Protein AF-A0A2D0HDS9-F1 (afdb_monomer)

Nearest PDB structures (foldseek):
  6xhg-assembly2_B  TM=7.412E-01  e=1.576E-04  [Leptolyngbya] sp. JSC-1
  8f5z-assembly1_A  TM=6.983E-01  e=1.750E-02  Arabidopsis thaliana
  2xss-assembly1_A-2  TM=7.427E-01  e=1.291E+00  Homo sapiens
  6oei-assembly1_A-2  TM=4.488E-01  e=1.584E+00  Saccharomyces cerevisiae S288C

Secondary structure (DSSP, 8-state):
----HHHHHHHHHHHHHHHHHHHHHHHHHHHHHHHHHH---HHHHHHHHHHHHHHHHT-SEEEEEEEETTTTTEEEEEEEEE-TTS--GGGTT---GGGHHHH-

Solvent-accessible surface area (backbone atoms only — not comparable to full-atom values): 6176 Å² total; per-residue (Å²): 133,83,77,63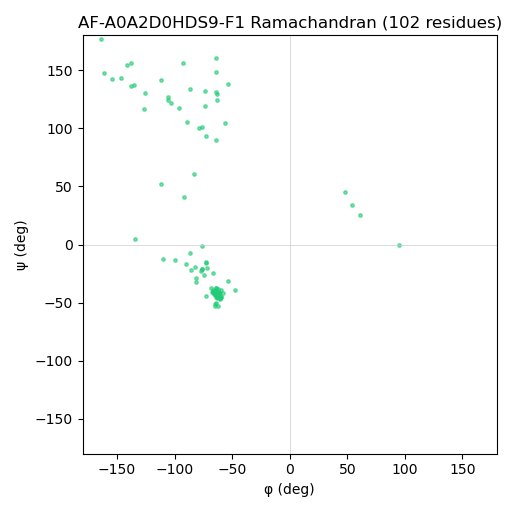,64,72,58,57,53,52,53,51,52,52,52,52,52,52,52,49,52,50,50,52,52,50,51,51,50,49,50,51,53,48,49,60,64,70,60,65,49,60,61,60,53,43,44,53,48,22,46,53,50,21,62,75,68,71,48,64,60,28,68,45,73,48,71,36,79,90,58,70,51,31,40,43,63,77,31,68,31,69,44,91,96,60,84,64,71,69,82,46,90,60,73,56,71,81,61,43,81,81,75,110

Foldseek 3Di:
DDDDPVVVVVVVVVVVVVVVVVVVVVVVVVVVVVVVVVPPPVLVVQQVVFVVVCVVVVHQKDWDWDFDPVPLRWTFTSYMDGHPPDDDRNVDGDRDPPVRPPPD

Sequence (104 aa):
MEPNSNFTENQLLLSSAQLQEQLEQQKALASVIVRIRESLDLETIFQTTVTQVRQLLNADRVAVFQFDREQNWEGEFVSEDVAPGWDSAMAVKVYDHCFGEQFA

Radius of gyration: 27.23 Å; Cα contacts (8 Å, |Δi|>4): 83; chains: 1; bounding box: 31×42×88 Å

Mean predicted aligned error: 15.39 Å

Structure (mmCIF, N/CA/C/O backbone):
data_AF-A0A2D0HDS9-F1
#
_entry.id   AF-A0A2D0HDS9-F1
#
loop_
_atom_site.group_PDB
_atom_site.id
_atom_site.type_symbol
_atom_site.label_atom_id
_atom_site.label_alt_id
_atom_site.label_comp_id
_atom_site.label_asym_id
_atom_site.label_entity_id
_atom_site.label_seq_id
_atom_site.pdbx_PDB_ins_code
_atom_site.Cartn_x
_atom_site.Cartn_y
_atom_site.Cartn_z
_atom_site.occupancy
_atom_site.B_iso_or_equiv
_atom_site.auth_seq_id
_atom_site.auth_comp_id
_atom_site.auth_asym_id
_atom_site.auth_atom_id
_atom_site.pdbx_PDB_model_num
ATOM 1 N N . MET A 1 1 ? 6.296 27.571 61.550 1.00 46.34 1 MET A N 1
ATOM 2 C CA . MET A 1 1 ? 5.317 26.524 61.197 1.00 46.34 1 MET A CA 1
ATOM 3 C C . MET A 1 1 ? 5.997 25.705 60.114 1.00 46.34 1 MET A C 1
ATOM 5 O O . MET A 1 1 ? 6.042 26.149 58.977 1.00 46.34 1 MET A O 1
ATOM 9 N N . GLU A 1 2 ? 6.701 24.644 60.513 1.00 51.12 2 GLU A N 1
ATOM 10 C CA . GLU A 1 2 ? 7.474 23.779 59.605 1.00 51.12 2 GLU A CA 1
ATOM 11 C C . GLU A 1 2 ? 6.500 23.095 58.628 1.00 51.12 2 GLU A C 1
ATOM 13 O O . GLU A 1 2 ?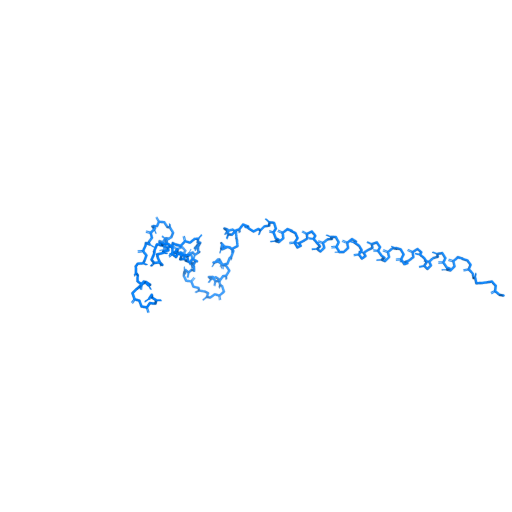 5.538 22.473 59.094 1.00 51.12 2 GLU A O 1
ATOM 18 N N . PRO A 1 3 ? 6.671 23.218 57.300 1.00 56.59 3 PRO A N 1
ATOM 19 C CA . PRO A 1 3 ? 5.853 22.476 56.354 1.00 56.59 3 PRO A CA 1
ATOM 20 C C . PRO A 1 3 ? 6.130 20.979 56.527 1.00 56.59 3 PRO A C 1
ATOM 22 O O . PRO A 1 3 ? 7.275 20.544 56.595 1.00 56.59 3 PRO A O 1
ATOM 25 N N . ASN A 1 4 ? 5.063 20.196 56.630 1.00 58.59 4 ASN A N 1
ATOM 26 C CA . ASN A 1 4 ? 5.073 18.767 56.919 1.00 58.59 4 ASN A CA 1
ATOM 27 C C . ASN A 1 4 ? 5.944 17.982 55.902 1.00 58.59 4 ASN A C 1
ATOM 29 O O . ASN A 1 4 ? 5.509 17.771 54.774 1.00 58.59 4 ASN A O 1
ATOM 33 N N . SER A 1 5 ? 7.156 17.549 56.288 1.00 67.69 5 SER A N 1
ATOM 34 C CA . SER A 1 5 ? 8.167 16.868 55.438 1.00 67.69 5 SER A CA 1
ATOM 35 C C . SER A 1 5 ? 7.601 15.725 54.583 1.00 67.69 5 SER A C 1
ATOM 37 O O . SER A 1 5 ? 7.913 15.597 53.400 1.00 67.69 5 SER A O 1
ATOM 39 N N . ASN A 1 6 ? 6.680 14.950 55.158 1.00 70.19 6 ASN A N 1
ATOM 40 C CA . ASN A 1 6 ? 6.038 13.812 54.498 1.00 70.19 6 ASN A CA 1
ATOM 41 C C . ASN A 1 6 ? 5.140 14.229 53.320 1.00 70.19 6 ASN A C 1
ATOM 43 O O . ASN A 1 6 ? 4.869 13.430 52.426 1.00 70.19 6 ASN A O 1
ATOM 47 N N . PHE A 1 7 ? 4.638 15.466 53.316 1.00 73.62 7 PHE A N 1
ATOM 48 C CA . PHE A 1 7 ? 3.838 15.995 52.213 1.00 73.62 7 PHE A CA 1
ATOM 49 C C . PHE A 1 7 ? 4.721 16.290 50.997 1.00 73.62 7 PHE A C 1
ATOM 51 O O . PHE A 1 7 ? 4.389 15.891 49.883 1.00 73.62 7 PHE A O 1
ATOM 58 N N . THR A 1 8 ? 5.880 16.913 51.219 1.00 82.06 8 THR A N 1
ATOM 59 C CA . THR A 1 8 ? 6.835 17.261 50.161 1.00 82.06 8 THR A CA 1
ATOM 60 C C . THR A 1 8 ? 7.458 16.016 49.529 1.00 82.06 8 THR A C 1
ATOM 62 O O . THR A 1 8 ? 7.571 15.946 48.307 1.00 82.06 8 THR A O 1
ATOM 65 N N . GLU A 1 9 ? 7.804 15.004 50.333 1.00 83.31 9 GLU A N 1
ATOM 66 C CA . GLU A 1 9 ? 8.316 13.716 49.840 1.00 83.31 9 GLU A CA 1
ATOM 67 C C . GLU A 1 9 ? 7.282 12.970 48.993 1.00 83.31 9 GLU A C 1
ATOM 69 O O . GLU A 1 9 ? 7.600 12.527 47.890 1.00 83.31 9 GLU A O 1
ATOM 74 N N . ASN A 1 10 ? 6.025 12.897 49.445 1.00 82.69 10 ASN A N 1
ATOM 75 C CA . ASN A 1 10 ? 4.953 12.299 48.646 1.00 82.69 10 ASN A CA 1
ATOM 76 C C . ASN A 1 10 ? 4.727 13.065 47.335 1.00 82.69 10 ASN A C 1
ATOM 78 O O . ASN A 1 10 ? 4.521 12.453 46.291 1.00 82.69 10 ASN A O 1
ATOM 82 N N . GLN A 1 11 ? 4.813 14.396 47.359 1.00 84.81 11 GLN A N 1
ATOM 83 C CA . GLN A 1 11 ? 4.647 15.220 46.163 1.00 84.81 11 GLN A CA 1
ATOM 84 C C . GLN A 1 11 ? 5.798 15.035 45.157 1.00 84.81 11 GLN A C 1
ATOM 86 O O . GLN A 1 11 ? 5.558 14.980 43.950 1.00 84.81 11 GLN A O 1
ATOM 91 N N . LEU A 1 12 ? 7.033 14.869 45.642 1.00 89.44 12 LEU A N 1
ATOM 92 C CA . LEU A 1 12 ? 8.206 14.529 44.828 1.00 89.44 12 LEU A CA 1
ATOM 93 C C . LEU A 1 12 ? 8.099 13.128 44.208 1.00 89.44 12 LEU A C 1
ATOM 95 O O . LEU A 1 12 ? 8.405 12.966 43.027 1.00 89.44 12 LEU A O 1
ATOM 99 N N . LEU A 1 13 ? 7.633 12.133 44.968 1.00 89.38 13 LEU A N 1
ATOM 100 C CA . LEU A 1 13 ? 7.426 10.764 44.478 1.00 89.38 13 LEU A CA 1
ATOM 101 C C . LEU A 1 13 ? 6.328 10.690 43.409 1.00 89.38 13 LEU A C 1
ATOM 103 O O . LEU A 1 13 ? 6.498 10.015 42.398 1.00 89.38 13 LEU A O 1
ATOM 107 N N . LEU A 1 14 ? 5.223 11.416 43.599 1.00 88.25 14 LEU A N 1
ATOM 108 C CA . LEU A 1 14 ? 4.153 11.503 42.601 1.00 88.25 14 LEU A CA 1
ATOM 109 C C . LEU A 1 14 ? 4.649 12.147 41.301 1.00 88.25 14 LEU A C 1
ATOM 111 O O . LEU A 1 14 ? 4.374 11.635 40.218 1.00 88.25 14 LEU A O 1
ATOM 115 N N . SER A 1 15 ? 5.425 13.228 41.407 1.00 89.75 15 SER A N 1
ATOM 116 C CA . SER A 1 15 ? 6.020 13.903 40.248 1.00 89.75 15 SER A CA 1
ATOM 117 C C . SER A 1 15 ? 7.013 13.002 39.501 1.00 89.75 15 SER A C 1
ATOM 119 O O . SER A 1 15 ? 6.990 12.934 38.271 1.00 89.75 15 SER A O 1
ATOM 121 N N . SER A 1 16 ? 7.854 12.247 40.220 1.00 91.38 16 SER A N 1
ATOM 122 C CA . SER A 1 16 ? 8.808 11.329 39.584 1.00 91.38 16 SER A CA 1
ATOM 123 C C . SER A 1 16 ? 8.111 10.164 38.875 1.00 91.38 16 SER A C 1
ATOM 125 O O . SER A 1 16 ? 8.506 9.817 37.762 1.00 91.38 16 SER A O 1
ATOM 127 N N . ALA A 1 17 ? 7.039 9.618 39.459 1.00 91.62 17 ALA A N 1
ATOM 128 C CA . ALA A 1 17 ? 6.224 8.579 38.836 1.00 91.62 17 ALA A CA 1
ATOM 129 C C . ALA A 1 17 ? 5.537 9.084 37.555 1.00 91.62 17 ALA A C 1
ATOM 131 O O . ALA A 1 17 ? 5.568 8.402 36.533 1.00 91.62 17 ALA A O 1
ATOM 132 N N . GLN A 1 18 ? 4.994 10.307 37.574 1.00 92.38 18 GLN A N 1
ATOM 133 C CA . GLN A 1 18 ? 4.408 10.944 36.389 1.00 92.38 18 GLN A CA 1
ATOM 134 C C . GLN A 1 18 ? 5.445 11.168 35.280 1.00 92.38 18 GLN A C 1
ATOM 136 O O . GLN A 1 18 ? 5.166 10.908 34.111 1.00 92.38 18 GLN A O 1
ATOM 141 N N . LEU A 1 19 ? 6.656 11.612 35.629 1.00 93.50 19 LEU A N 1
ATOM 142 C CA . LEU A 1 19 ? 7.749 11.775 34.666 1.00 93.50 19 LEU A CA 1
ATOM 143 C C . LEU A 1 19 ? 8.199 10.434 34.073 1.00 93.50 19 LEU A C 1
ATOM 145 O O . LEU A 1 19 ? 8.466 10.355 32.875 1.00 93.50 19 LEU A O 1
ATOM 149 N N . GLN A 1 20 ? 8.266 9.376 34.885 1.00 94.00 20 GLN A N 1
ATOM 150 C CA . GLN A 1 20 ? 8.574 8.027 34.404 1.00 94.00 20 GLN A CA 1
ATOM 151 C C . GLN A 1 20 ? 7.500 7.515 33.444 1.00 94.00 20 GLN A C 1
ATOM 153 O O . GLN A 1 20 ? 7.837 7.010 32.377 1.00 94.00 20 GLN A O 1
ATOM 158 N N . GLU A 1 21 ? 6.224 7.700 33.776 1.00 95.44 21 GLU A N 1
ATOM 159 C CA . GLU A 1 21 ? 5.114 7.330 32.898 1.00 95.44 21 GLU A CA 1
ATOM 160 C C . GLU A 1 21 ? 5.186 8.078 31.559 1.00 95.44 21 GLU A C 1
ATOM 162 O O . GLU A 1 21 ? 5.087 7.461 30.498 1.00 95.44 21 GLU A O 1
ATOM 167 N N . GLN A 1 22 ? 5.443 9.389 31.585 1.00 94.38 22 GLN A N 1
ATOM 168 C CA . GLN A 1 22 ? 5.616 10.190 30.371 1.00 94.38 22 GLN A CA 1
ATOM 169 C C . GLN A 1 22 ? 6.807 9.722 29.526 1.00 94.38 22 GLN A C 1
ATOM 171 O O . GLN A 1 22 ? 6.699 9.647 28.301 1.00 94.38 22 GLN A O 1
ATOM 176 N N . LEU A 1 23 ? 7.933 9.378 30.156 1.00 96.38 23 LEU A N 1
ATOM 177 C CA . LEU A 1 23 ? 9.101 8.843 29.455 1.00 96.38 23 LEU A CA 1
ATOM 178 C C . LEU A 1 23 ? 8.803 7.495 28.797 1.00 96.38 23 LEU A C 1
ATOM 180 O O . LEU A 1 23 ? 9.197 7.280 27.651 1.00 96.38 23 LEU A O 1
ATOM 184 N N . GLU A 1 24 ? 8.096 6.599 29.481 1.00 95.69 24 GLU A N 1
ATOM 185 C CA . GLU A 1 24 ? 7.697 5.313 28.906 1.00 95.69 24 GLU A CA 1
ATOM 186 C C . GLU A 1 24 ? 6.704 5.493 27.749 1.00 95.69 24 GLU A C 1
ATOM 188 O O . GLU A 1 24 ? 6.870 4.869 26.698 1.00 95.69 24 GLU A O 1
ATOM 193 N N . GLN A 1 25 ? 5.749 6.422 27.863 1.00 95.56 25 GLN A N 1
ATOM 194 C CA . GLN A 1 25 ? 4.855 6.783 26.756 1.00 95.56 25 GLN A CA 1
ATOM 195 C C . GLN A 1 25 ? 5.629 7.338 25.549 1.00 95.56 25 GLN A C 1
ATOM 197 O O . GLN A 1 25 ? 5.375 6.937 24.411 1.00 95.56 25 GLN A O 1
ATOM 202 N N . GLN A 1 26 ? 6.608 8.220 25.774 1.00 95.38 26 GLN A N 1
ATOM 203 C CA . GLN A 1 26 ? 7.447 8.774 24.707 1.00 95.38 26 GLN A CA 1
ATOM 204 C C . GLN A 1 26 ? 8.314 7.706 24.034 1.00 95.38 26 GLN A C 1
ATOM 206 O O . GLN A 1 26 ? 8.416 7.690 22.806 1.00 95.38 26 GLN A O 1
ATOM 211 N N . LYS A 1 27 ? 8.907 6.785 24.804 1.00 93.25 27 LYS A N 1
ATOM 212 C CA . LYS A 1 27 ? 9.670 5.650 24.260 1.00 93.25 27 LYS A CA 1
ATOM 213 C C . LYS A 1 27 ? 8.787 4.717 23.437 1.00 93.25 27 LYS A C 1
ATOM 215 O O . LYS A 1 27 ? 9.191 4.311 22.349 1.00 93.25 27 LYS A O 1
ATOM 220 N N . ALA A 1 28 ? 7.585 4.403 23.923 1.00 93.00 28 ALA A N 1
ATOM 221 C CA . ALA A 1 28 ? 6.622 3.585 23.193 1.00 93.00 28 ALA A CA 1
ATOM 222 C C . ALA A 1 28 ? 6.226 4.249 21.865 1.00 93.00 28 ALA A C 1
ATOM 224 O O . ALA A 1 28 ? 6.290 3.609 20.816 1.00 93.00 28 ALA A O 1
ATOM 225 N N . LEU A 1 29 ? 5.914 5.549 21.886 1.00 94.00 29 LEU A N 1
ATOM 226 C CA . LEU A 1 29 ? 5.597 6.323 20.685 1.00 94.00 29 LEU A CA 1
ATOM 227 C C . LEU A 1 29 ? 6.769 6.347 19.692 1.00 94.00 29 LEU A C 1
ATOM 229 O O . LEU A 1 29 ? 6.576 6.095 18.504 1.00 94.00 29 LEU A O 1
ATOM 233 N N . ALA A 1 30 ? 7.989 6.602 20.170 1.00 91.56 30 ALA A N 1
ATOM 234 C CA . ALA A 1 30 ? 9.187 6.586 19.338 1.00 91.56 30 ALA A CA 1
ATOM 235 C C . ALA A 1 30 ? 9.430 5.202 18.718 1.00 91.56 30 ALA A C 1
ATOM 237 O O . ALA A 1 30 ? 9.731 5.119 17.532 1.00 91.56 30 ALA A O 1
ATOM 238 N N . SER A 1 31 ? 9.235 4.116 19.475 1.00 84.94 31 SER A N 1
ATOM 239 C CA . SER A 1 31 ? 9.353 2.748 18.957 1.00 84.94 31 SER A CA 1
ATOM 240 C C . SER A 1 31 ? 8.307 2.445 17.884 1.00 84.94 31 SER A C 1
ATOM 242 O O . SER A 1 31 ? 8.638 1.826 16.877 1.00 84.94 31 SER A O 1
ATOM 244 N N . VAL A 1 32 ? 7.068 2.917 18.048 1.00 80.88 32 VAL A N 1
ATOM 245 C CA . VAL A 1 32 ? 6.022 2.799 17.020 1.00 80.88 32 VAL A CA 1
ATOM 246 C C . VAL A 1 32 ? 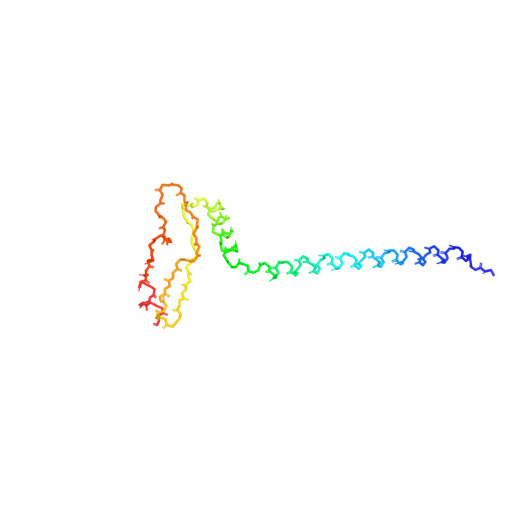6.414 3.562 15.753 1.00 80.88 32 VAL A C 1
ATOM 248 O O . VAL A 1 32 ? 6.338 3.002 14.665 1.00 80.88 32 VAL A O 1
ATOM 251 N N . ILE A 1 33 ? 6.896 4.802 15.876 1.00 78.31 33 ILE A N 1
ATOM 252 C CA . ILE A 1 33 ? 7.358 5.608 14.732 1.00 78.31 33 ILE A CA 1
ATOM 253 C C . ILE A 1 33 ? 8.542 4.939 14.031 1.00 78.31 33 ILE A C 1
ATOM 255 O O . ILE A 1 33 ? 8.570 4.879 12.804 1.00 78.31 33 ILE A O 1
ATOM 259 N N . VAL A 1 34 ? 9.508 4.431 14.800 1.00 80.69 34 VAL A N 1
ATOM 260 C CA . VAL A 1 34 ? 10.655 3.686 14.276 1.00 80.69 34 VAL A CA 1
ATOM 261 C C . VAL A 1 34 ? 10.173 2.441 13.543 1.00 80.69 34 VAL A C 1
ATOM 263 O O . VAL A 1 34 ? 10.565 2.271 12.407 1.00 80.69 34 VAL A O 1
ATOM 266 N N . ARG A 1 35 ? 9.236 1.652 14.082 1.00 67.88 35 ARG A N 1
ATOM 267 C CA . ARG A 1 35 ? 8.667 0.481 13.387 1.00 67.88 35 ARG A CA 1
ATOM 268 C C . ARG A 1 35 ? 7.882 0.841 12.125 1.00 67.88 35 ARG A C 1
ATOM 270 O O . ARG A 1 35 ? 7.981 0.118 11.144 1.00 67.88 35 ARG A O 1
ATOM 277 N N . ILE A 1 36 ? 7.142 1.950 12.111 1.00 67.06 36 ILE A N 1
ATOM 278 C CA . ILE A 1 36 ? 6.469 2.465 10.902 1.00 67.06 36 ILE A CA 1
ATOM 279 C C . ILE A 1 36 ? 7.505 2.870 9.841 1.00 67.06 36 ILE A C 1
ATOM 281 O O . ILE A 1 36 ? 7.286 2.663 8.655 1.00 67.06 36 ILE A O 1
ATOM 285 N N . ARG A 1 37 ? 8.642 3.439 10.262 1.00 63.66 37 ARG A N 1
ATOM 286 C CA . ARG A 1 37 ? 9.743 3.840 9.370 1.00 63.66 37 ARG A CA 1
ATOM 287 C C . ARG A 1 37 ? 10.674 2.684 8.980 1.00 63.66 37 ARG A C 1
ATOM 289 O O . ARG A 1 37 ? 11.275 2.739 7.919 1.00 63.66 37 ARG A O 1
ATOM 296 N N . GLU A 1 38 ? 10.821 1.667 9.822 1.00 62.62 38 GLU A N 1
ATOM 297 C CA . GLU A 1 38 ? 11.623 0.462 9.579 1.00 62.62 38 GLU A CA 1
ATOM 298 C C . GLU A 1 38 ? 10.845 -0.549 8.729 1.00 62.62 38 GLU A C 1
ATOM 300 O O . GLU A 1 38 ? 11.441 -1.226 7.898 1.00 62.62 38 GLU A O 1
ATOM 305 N N . SER A 1 39 ? 9.512 -0.602 8.857 1.00 52.84 39 SER A N 1
ATOM 306 C CA . SER A 1 39 ? 8.626 -1.302 7.915 1.00 52.84 39 SER A CA 1
ATOM 307 C C . SER A 1 39 ? 8.313 -0.428 6.696 1.00 52.84 39 SER A C 1
A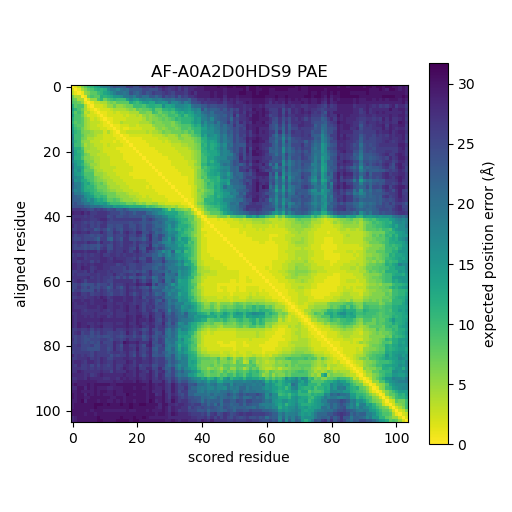TOM 309 O O . SER A 1 39 ? 7.174 -0.100 6.390 1.00 52.84 39 SER A O 1
ATOM 311 N N . LEU A 1 40 ? 9.366 -0.065 5.969 1.00 56.91 40 LEU A N 1
ATOM 312 C CA . LEU A 1 40 ? 9.298 0.495 4.618 1.00 56.91 40 LEU A CA 1
ATOM 313 C C . LEU A 1 40 ? 9.398 -0.639 3.588 1.00 56.91 40 LEU A C 1
ATOM 315 O O . LEU A 1 40 ? 10.088 -0.522 2.578 1.00 56.91 40 LEU A O 1
ATOM 319 N N . ASP A 1 41 ? 8.732 -1.763 3.862 1.00 71.56 41 ASP A N 1
ATOM 320 C CA . ASP A 1 41 ? 8.539 -2.773 2.836 1.00 71.56 41 ASP A CA 1
ATOM 321 C C . ASP A 1 41 ? 7.508 -2.228 1.849 1.00 71.56 41 ASP A C 1
ATOM 323 O O . ASP A 1 41 ? 6.296 -2.293 2.071 1.00 71.56 41 ASP A O 1
ATOM 327 N N . LEU A 1 42 ? 8.016 -1.585 0.797 1.00 76.12 42 LEU A N 1
ATOM 328 C CA . LEU A 1 42 ? 7.204 -1.019 -0.274 1.00 76.12 42 LEU A CA 1
ATOM 329 C C . LEU A 1 42 ? 6.269 -2.076 -0.865 1.00 76.12 42 LEU A C 1
ATOM 331 O O . LEU A 1 42 ? 5.152 -1.732 -1.238 1.00 76.12 42 LEU A O 1
ATOM 335 N N . GLU A 1 43 ? 6.677 -3.348 -0.867 1.00 78.56 43 GLU A N 1
ATOM 336 C CA . GLU A 1 43 ? 5.830 -4.466 -1.274 1.00 78.56 43 GLU A CA 1
ATOM 337 C C . GLU A 1 43 ? 4.611 -4.594 -0.347 1.00 78.56 43 GLU A C 1
ATOM 339 O O . GLU A 1 43 ? 3.476 -4.513 -0.815 1.00 78.56 43 GLU A O 1
ATOM 344 N N . THR A 1 44 ? 4.812 -4.659 0.976 1.00 83.06 44 THR A N 1
ATOM 345 C CA . THR A 1 44 ? 3.714 -4.655 1.963 1.00 83.06 44 THR A CA 1
ATOM 346 C C . THR A 1 44 ? 2.830 -3.409 1.855 1.00 83.06 44 THR A C 1
ATOM 348 O O . THR A 1 44 ? 1.601 -3.516 1.945 1.00 83.06 44 THR A O 1
ATOM 351 N N . ILE A 1 45 ? 3.413 -2.222 1.661 1.00 84.31 45 ILE A N 1
ATOM 352 C CA . ILE A 1 45 ? 2.654 -0.966 1.543 1.00 84.31 45 ILE A CA 1
ATOM 353 C C . ILE A 1 45 ? 1.771 -0.994 0.294 1.00 84.31 45 ILE A C 1
ATOM 355 O O . ILE A 1 45 ? 0.568 -0.725 0.386 1.00 84.31 45 ILE A O 1
ATOM 359 N N . PHE A 1 46 ? 2.337 -1.333 -0.865 1.00 90.00 46 PHE A N 1
ATOM 360 C CA . PHE A 1 46 ? 1.582 -1.394 -2.111 1.00 90.00 46 PHE A CA 1
ATOM 361 C C . PHE A 1 46 ? 0.525 -2.490 -2.060 1.00 90.00 46 PHE A C 1
ATOM 363 O O . PHE A 1 46 ? -0.631 -2.199 -2.364 1.00 90.00 46 PHE A O 1
ATOM 370 N N . GLN A 1 47 ? 0.863 -3.678 -1.548 1.0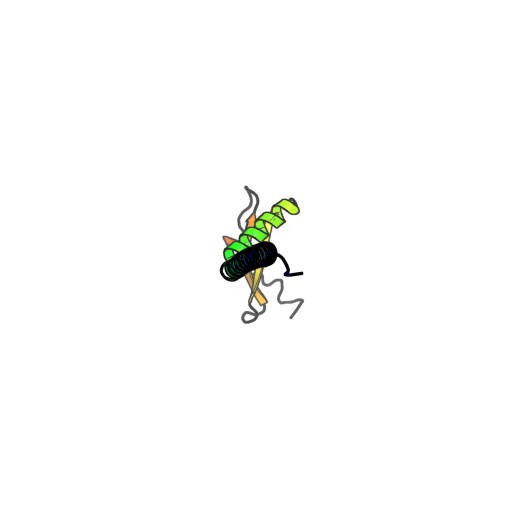0 90.38 47 GLN A N 1
ATOM 371 C CA . GLN A 1 47 ? -0.080 -4.788 -1.449 1.00 90.38 47 GLN A CA 1
ATOM 372 C C . GLN A 1 47 ? -1.259 -4.470 -0.526 1.00 90.38 47 GLN A C 1
ATOM 374 O O . GLN A 1 47 ? -2.420 -4.736 -0.856 1.00 90.38 47 GLN A O 1
ATOM 379 N N . THR A 1 48 ? -0.983 -3.845 0.621 1.00 89.50 48 THR A N 1
ATOM 380 C CA . THR A 1 48 ? -2.034 -3.384 1.537 1.00 89.50 48 THR A CA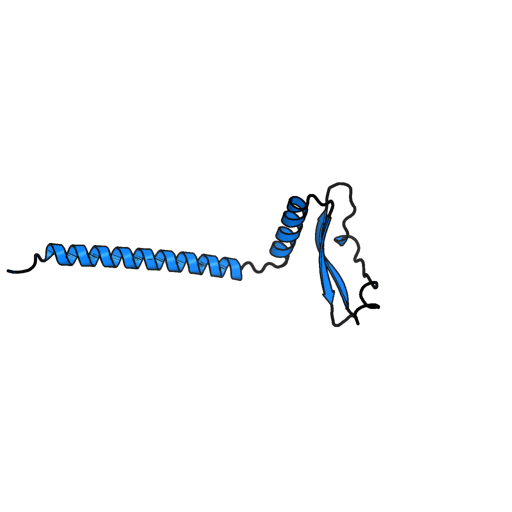 1
ATOM 381 C C . THR A 1 48 ? -2.921 -2.345 0.856 1.00 89.50 48 THR A C 1
ATOM 383 O O . THR A 1 48 ? -4.145 -2.403 0.972 1.00 89.50 48 THR A O 1
ATOM 386 N N . THR A 1 49 ? -2.317 -1.425 0.101 1.00 91.19 49 THR A N 1
ATOM 387 C CA . THR A 1 49 ? -3.034 -0.354 -0.597 1.00 91.19 49 THR A CA 1
ATOM 388 C C . THR A 1 49 ? -3.969 -0.902 -1.673 1.00 91.19 49 THR A C 1
ATOM 390 O O . THR A 1 49 ? -5.161 -0.596 -1.635 1.00 91.19 49 THR A O 1
ATOM 393 N N . VAL A 1 50 ? -3.482 -1.737 -2.601 1.00 95.06 50 VAL A N 1
ATOM 394 C CA . VAL A 1 50 ? -4.318 -2.288 -3.687 1.00 95.06 50 VAL A CA 1
ATOM 395 C C . VAL A 1 50 ? -5.493 -3.096 -3.137 1.00 95.06 50 VAL A C 1
ATOM 397 O O . VAL A 1 50 ? -6.619 -2.932 -3.606 1.00 95.06 50 VAL A O 1
ATOM 400 N N . THR A 1 51 ? -5.264 -3.861 -2.064 1.00 94.56 51 THR A N 1
ATOM 401 C CA . THR A 1 51 ? -6.300 -4.668 -1.405 1.00 94.56 51 THR A CA 1
ATOM 402 C C . THR A 1 51 ? -7.384 -3.788 -0.781 1.00 94.56 51 THR A C 1
ATOM 404 O O . THR A 1 51 ? -8.578 -3.981 -1.024 1.00 94.56 51 THR A O 1
ATOM 407 N N . GLN A 1 52 ? -6.987 -2.793 0.022 1.00 94.38 52 GLN A N 1
ATOM 408 C CA . GLN A 1 52 ? -7.940 -1.919 0.710 1.00 94.38 52 GLN A CA 1
ATOM 409 C C . GLN A 1 52 ? -8.728 -1.045 -0.271 1.00 94.38 52 GLN A C 1
ATOM 411 O O . GLN A 1 52 ? -9.941 -0.893 -0.125 1.00 94.38 52 GLN A O 1
ATOM 416 N N . VAL A 1 53 ? -8.066 -0.503 -1.296 1.00 95.94 53 VAL A N 1
ATOM 417 C CA . VAL A 1 53 ? -8.715 0.345 -2.304 1.00 95.94 53 VAL A CA 1
ATOM 418 C C . VAL A 1 53 ? -9.698 -0.462 -3.150 1.00 95.94 53 VAL A C 1
ATOM 420 O O . VAL A 1 53 ? -10.807 0.017 -3.390 1.00 95.94 53 VAL A O 1
ATOM 423 N N . ARG A 1 54 ? -9.359 -1.696 -3.553 1.00 96.88 54 ARG A N 1
ATOM 424 C CA . ARG A 1 54 ? -10.283 -2.544 -4.323 1.00 96.88 54 ARG A CA 1
ATOM 425 C C . ARG A 1 54 ? -11.574 -2.810 -3.553 1.00 96.88 54 ARG A C 1
ATOM 427 O O . ARG A 1 54 ? -12.657 -2.673 -4.119 1.00 96.88 54 ARG A O 1
ATOM 434 N N . GLN A 1 55 ? -11.463 -3.144 -2.265 1.00 93.81 55 GLN A N 1
ATOM 435 C CA . GLN A 1 55 ? -12.618 -3.366 -1.389 1.00 93.81 55 GLN A CA 1
ATOM 436 C C . GLN A 1 55 ? -13.442 -2.090 -1.192 1.00 93.81 55 GLN A C 1
ATOM 438 O O . GLN A 1 55 ? -14.665 -2.133 -1.300 1.00 93.81 55 GLN A O 1
ATOM 443 N N . LEU A 1 56 ? -12.781 -0.955 -0.944 1.00 94.06 56 LEU A N 1
ATOM 444 C CA . LEU A 1 56 ? -13.440 0.337 -0.741 1.00 94.06 56 LEU A CA 1
ATOM 445 C C . LEU A 1 56 ? -14.244 0.780 -1.970 1.00 94.06 56 LEU A C 1
ATOM 447 O O . LEU A 1 56 ? -15.351 1.294 -1.831 1.00 94.06 56 LEU A O 1
ATOM 451 N N . LEU A 1 57 ? -13.682 0.590 -3.164 1.00 94.25 57 LEU A N 1
ATOM 452 C CA . LEU A 1 57 ? -14.309 0.981 -4.427 1.00 94.25 57 LEU A CA 1
ATOM 453 C C . LEU A 1 57 ? -15.254 -0.087 -4.992 1.00 94.25 57 LEU A C 1
ATOM 455 O O . LEU A 1 57 ? -15.934 0.180 -5.980 1.00 94.25 57 LEU A O 1
ATOM 459 N N . ASN A 1 58 ? -15.295 -1.282 -4.391 1.00 93.38 58 ASN A N 1
ATOM 460 C CA . ASN A 1 58 ? -15.965 -2.465 -4.932 1.00 93.38 58 ASN A CA 1
ATOM 461 C C . ASN A 1 58 ? -15.602 -2.718 -6.410 1.00 93.38 58 ASN A C 1
ATOM 463 O O . ASN A 1 58 ? -16.468 -2.946 -7.254 1.00 93.38 58 ASN A O 1
ATOM 467 N N . ALA A 1 59 ? -14.310 -2.610 -6.718 1.00 93.88 59 ALA A N 1
ATOM 468 C CA . ALA A 1 59 ? -13.778 -2.783 -8.062 1.00 93.88 59 ALA A CA 1
ATOM 469 C C . ALA A 1 59 ? -13.337 -4.235 -8.313 1.00 93.88 59 ALA A C 1
ATOM 471 O O . ALA A 1 59 ? -12.970 -4.971 -7.389 1.00 93.88 59 ALA A O 1
ATOM 472 N N . ASP A 1 60 ? -13.300 -4.630 -9.584 1.00 93.25 60 ASP A N 1
ATOM 473 C CA . ASP A 1 60 ? -12.789 -5.944 -9.988 1.00 93.25 60 ASP A CA 1
ATOM 474 C C . ASP A 1 60 ? -11.255 -6.025 -9.912 1.00 93.25 60 ASP A C 1
ATOM 476 O O . ASP A 1 60 ? -10.703 -7.105 -9.702 1.00 93.25 60 ASP A O 1
ATOM 480 N N . ARG A 1 61 ? -10.551 -4.892 -10.040 1.00 93.75 61 ARG A N 1
ATOM 481 C CA . ARG A 1 61 ? -9.084 -4.816 -10.006 1.00 93.75 61 ARG A CA 1
ATOM 482 C C . ARG A 1 61 ? -8.590 -3.450 -9.549 1.00 93.75 61 ARG A C 1
ATOM 484 O O . ARG A 1 61 ? -9.135 -2.428 -9.961 1.00 93.75 61 ARG A O 1
ATOM 491 N N . VAL A 1 62 ? -7.513 -3.442 -8.770 1.00 94.69 62 VAL A N 1
ATOM 492 C CA . VAL A 1 62 ? -6.692 -2.256 -8.493 1.00 94.69 62 VAL A CA 1
ATOM 493 C C . VAL A 1 62 ? -5.228 -2.656 -8.612 1.00 94.69 62 VAL A C 1
ATOM 495 O O . VAL A 1 62 ? -4.837 -3.712 -8.123 1.00 94.69 62 VAL A O 1
ATOM 498 N N . ALA A 1 63 ? -4.418 -1.816 -9.251 1.00 92.56 63 ALA A N 1
ATOM 499 C CA . ALA A 1 63 ? -2.991 -2.056 -9.406 1.00 92.56 63 ALA A CA 1
ATOM 500 C C . ALA A 1 63 ? -2.193 -0.756 -9.271 1.00 92.56 63 ALA A C 1
ATOM 502 O O . ALA A 1 63 ? -2.707 0.333 -9.538 1.00 92.56 63 ALA A O 1
ATOM 503 N N . VAL A 1 64 ? -0.933 -0.881 -8.865 1.00 90.31 64 VAL A N 1
ATOM 504 C CA . VAL A 1 64 ? 0.046 0.210 -8.847 1.00 90.31 64 VAL A CA 1
ATOM 505 C C . VAL A 1 64 ? 0.973 0.028 -10.040 1.00 90.31 64 VAL A C 1
ATOM 507 O O . VAL A 1 64 ? 1.620 -1.010 -10.159 1.00 90.31 64 VAL A O 1
ATOM 510 N N . PHE A 1 65 ? 1.043 1.037 -10.907 1.00 86.69 65 PHE A N 1
ATOM 511 C CA . PHE A 1 65 ? 1.958 1.078 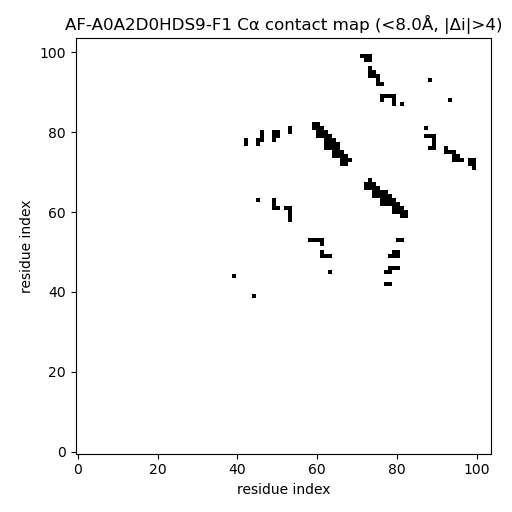-12.046 1.00 86.69 65 PHE A CA 1
ATOM 512 C C . PHE A 1 65 ? 3.091 2.065 -11.760 1.00 86.69 65 PHE A C 1
ATOM 514 O O . PHE A 1 65 ? 2.837 3.215 -11.389 1.00 86.69 65 PHE A O 1
ATOM 521 N N . GLN A 1 66 ? 4.333 1.616 -11.901 1.00 84.06 66 GLN A N 1
ATOM 522 C CA . GLN A 1 66 ? 5.522 2.435 -11.701 1.00 84.06 66 GLN A CA 1
ATOM 523 C C . GLN A 1 66 ? 6.139 2.781 -13.054 1.00 84.06 66 G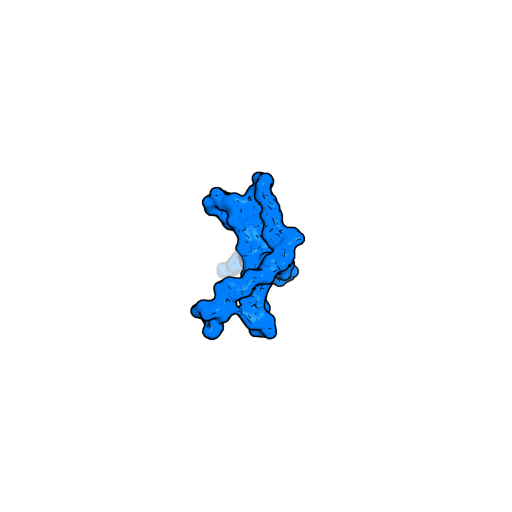LN A C 1
ATOM 525 O O . GLN A 1 66 ? 6.477 1.887 -13.821 1.00 84.06 66 GLN A O 1
ATOM 530 N N . PHE A 1 67 ? 6.317 4.076 -13.311 1.00 81.69 67 PHE A N 1
ATOM 531 C CA . PHE A 1 67 ? 6.998 4.579 -14.501 1.00 81.69 67 PHE A CA 1
ATOM 532 C C . PHE A 1 67 ? 8.515 4.662 -14.287 1.00 81.69 67 PHE A C 1
ATOM 534 O O . PHE A 1 67 ? 8.976 5.219 -13.287 1.00 81.69 67 PHE A O 1
ATOM 541 N N . ASP A 1 68 ? 9.272 4.185 -15.268 1.00 76.94 68 ASP A N 1
ATOM 542 C CA . ASP A 1 68 ? 10.709 4.358 -15.420 1.00 76.94 68 ASP A CA 1
ATOM 543 C C . ASP A 1 68 ? 10.995 5.537 -16.364 1.00 76.94 68 ASP A C 1
ATOM 545 O O . ASP A 1 68 ? 10.652 5.555 -17.548 1.00 76.94 68 ASP A O 1
ATOM 549 N N . ARG A 1 69 ? 11.648 6.562 -15.819 1.00 71.00 69 ARG A N 1
ATOM 550 C CA . ARG A 1 69 ? 11.984 7.788 -16.553 1.00 71.00 69 ARG A CA 1
ATOM 551 C C . ARG A 1 69 ? 13.164 7.605 -17.503 1.00 71.00 69 ARG A C 1
ATOM 553 O O . ARG A 1 69 ? 13.323 8.416 -18.410 1.00 71.00 69 ARG A O 1
ATOM 560 N N . GLU A 1 70 ? 13.995 6.591 -17.285 1.00 77.56 70 GLU A N 1
ATOM 561 C CA . GLU A 1 70 ? 15.166 6.298 -18.115 1.00 77.56 70 GLU A CA 1
ATOM 562 C C . GLU A 1 70 ? 14.782 5.513 -19.377 1.00 77.56 70 GLU A C 1
ATOM 564 O O . GLU A 1 70 ? 15.507 5.547 -20.370 1.00 77.56 70 GLU A O 1
ATOM 569 N N . GLN A 1 71 ? 13.605 4.879 -19.372 1.00 69.19 71 GLN A N 1
ATOM 570 C CA . GLN A 1 71 ? 13.069 4.081 -20.475 1.00 69.19 71 GLN A CA 1
ATOM 571 C C . GLN A 1 71 ? 11.839 4.745 -21.108 1.00 69.19 71 GLN A C 1
ATOM 573 O O . GLN A 1 71 ? 10.795 4.127 -21.232 1.00 69.19 71 GLN A O 1
ATOM 578 N N . ASN A 1 72 ? 11.920 6.022 -21.498 1.00 69.00 72 ASN A N 1
ATOM 579 C CA . ASN A 1 72 ? 10.831 6.729 -22.203 1.00 69.00 72 ASN A CA 1
ATOM 580 C C . ASN A 1 72 ? 9.450 6.695 -21.502 1.00 69.00 72 ASN A C 1
ATOM 582 O O . ASN A 1 72 ? 8.424 6.685 -22.180 1.00 69.00 72 ASN A O 1
ATOM 586 N N . TRP A 1 73 ? 9.404 6.711 -20.163 1.00 68.06 73 TRP A N 1
ATOM 587 C CA . TRP A 1 73 ? 8.158 6.550 -19.393 1.00 68.06 73 TRP A CA 1
ATOM 588 C C . TRP A 1 73 ? 7.453 5.210 -19.633 1.00 68.06 73 TRP A C 1
ATOM 590 O O . TRP A 1 73 ? 6.244 5.094 -19.437 1.00 68.06 73 TRP A O 1
ATOM 600 N N . GLU A 1 74 ? 8.200 4.183 -20.025 1.00 70.44 74 GLU A N 1
ATOM 601 C CA . GLU A 1 74 ? 7.759 2.802 -19.875 1.00 70.44 74 GLU A CA 1
ATOM 602 C C . GLU A 1 74 ? 7.605 2.470 -18.388 1.00 70.44 74 GLU A C 1
ATOM 604 O O . GLU A 1 74 ? 8.129 3.165 -17.519 1.00 70.44 74 GLU A O 1
ATOM 609 N N . GLY A 1 75 ? 6.858 1.424 -18.058 1.00 76.75 75 GLY A N 1
ATOM 610 C CA . GLY A 1 75 ? 6.651 1.058 -16.665 1.00 76.75 75 GLY A CA 1
ATOM 611 C C . GLY A 1 75 ? 6.117 -0.350 -16.486 1.00 76.75 75 GLY A C 1
ATOM 612 O O . GLY A 1 75 ? 5.839 -1.053 -17.457 1.00 76.75 75 GLY A O 1
ATOM 613 N N . GLU A 1 76 ? 5.977 -0.754 -15.228 1.00 81.00 76 GLU A N 1
ATOM 614 C CA . GLU A 1 76 ? 5.442 -2.062 -14.863 1.00 81.00 76 GLU A CA 1
ATOM 615 C C . GLU A 1 76 ? 4.468 -1.986 -13.685 1.00 81.00 76 GLU A C 1
ATOM 617 O O . GLU A 1 76 ? 4.506 -1.068 -12.859 1.00 81.00 76 GLU A O 1
ATOM 622 N N . PHE A 1 77 ? 3.583 -2.979 -13.597 1.00 85.75 77 PHE A N 1
ATOM 623 C CA . PHE A 1 77 ? 2.752 -3.172 -12.415 1.00 85.75 77 PHE A CA 1
ATOM 624 C C . PHE A 1 77 ? 3.601 -3.742 -11.277 1.00 85.75 77 PHE A C 1
ATOM 626 O O . PHE A 1 77 ? 4.137 -4.842 -11.391 1.00 85.75 77 PHE A O 1
ATOM 633 N N . VAL A 1 78 ? 3.696 -3.003 -10.172 1.00 87.19 78 VAL A N 1
ATOM 634 C CA . VAL A 1 78 ? 4.495 -3.378 -8.990 1.00 87.19 78 VAL A CA 1
ATOM 635 C C . VAL A 1 78 ? 3.653 -3.995 -7.872 1.00 87.19 78 VAL A C 1
ATOM 637 O O . VAL A 1 78 ? 4.197 -4.575 -6.939 1.00 87.19 78 VAL A O 1
ATOM 640 N N . SER A 1 79 ? 2.326 -3.878 -7.948 1.00 90.44 79 SER A N 1
ATOM 641 C CA . SER A 1 79 ? 1.378 -4.537 -7.044 1.00 90.44 79 SER A CA 1
ATOM 642 C C . SER A 1 79 ? -0.013 -4.568 -7.674 1.00 90.44 79 SER A C 1
ATOM 644 O O . SER A 1 79 ? -0.389 -3.645 -8.401 1.00 90.44 79 SER A O 1
ATOM 646 N N . GLU A 1 80 ? -0.782 -5.614 -7.387 1.00 93.62 80 GLU A N 1
ATOM 647 C CA . GLU A 1 80 ? -2.136 -5.833 -7.892 1.00 93.62 80 GLU A CA 1
ATOM 648 C C . GLU A 1 80 ? -2.976 -6.562 -6.831 1.00 93.62 80 GLU A C 1
ATOM 650 O O . GLU A 1 80 ? -2.492 -7.440 -6.114 1.00 93.62 80 GLU A O 1
ATOM 655 N N . ASP A 1 81 ? -4.257 -6.203 -6.745 1.00 94.00 81 ASP A N 1
ATOM 656 C CA . ASP A 1 81 ? -5.302 -7.064 -6.196 1.00 94.00 81 ASP A CA 1
ATOM 657 C C . ASP A 1 81 ? -6.415 -7.188 -7.237 1.00 94.00 81 ASP A C 1
ATOM 659 O O . ASP A 1 81 ? -6.880 -6.195 -7.811 1.00 94.00 81 ASP A O 1
ATOM 663 N N . VAL A 1 82 ? -6.829 -8.423 -7.505 1.00 94.12 82 VAL A N 1
ATOM 664 C CA . VAL A 1 82 ? -7.741 -8.760 -8.595 1.00 94.12 82 VAL A CA 1
ATOM 665 C C . VAL A 1 82 ? -8.763 -9.788 -8.123 1.00 94.12 82 VAL A C 1
ATOM 667 O O . VAL A 1 82 ? -8.446 -10.741 -7.411 1.00 94.12 82 VAL A O 1
ATOM 670 N N . ALA A 1 83 ? -10.023 -9.579 -8.496 1.00 91.62 83 ALA A N 1
ATOM 671 C CA . ALA A 1 83 ? -11.101 -10.484 -8.144 1.00 91.62 83 ALA A CA 1
ATOM 672 C C . ALA A 1 83 ? -10.895 -11.878 -8.780 1.00 91.62 83 ALA A C 1
ATOM 674 O O . ALA A 1 83 ? -10.361 -11.987 -9.889 1.00 91.62 83 ALA A O 1
ATOM 675 N N . PRO A 1 84 ? -11.357 -12.958 -8.121 1.00 86.75 84 PRO A N 1
ATOM 676 C CA . PRO A 1 84 ? -11.318 -14.297 -8.699 1.00 86.75 84 PRO A CA 1
ATOM 677 C C . PRO A 1 84 ? -11.990 -14.345 -10.080 1.00 86.75 84 PRO A C 1
ATOM 679 O O . PRO A 1 84 ? -13.066 -13.779 -10.264 1.00 86.75 84 PRO A O 1
ATOM 682 N N . GLY A 1 85 ? -11.379 -15.057 -11.030 1.00 86.31 85 GLY A N 1
ATOM 683 C CA . GLY A 1 85 ? -11.899 -15.207 -12.396 1.00 86.31 85 GLY A CA 1
ATOM 684 C C . GLY A 1 85 ? -11.339 -14.217 -13.422 1.00 86.31 85 GLY A C 1
ATOM 685 O O . GLY A 1 85 ? -11.691 -14.322 -14.593 1.00 86.31 85 GLY A O 1
ATOM 686 N N . TRP A 1 86 ? -10.453 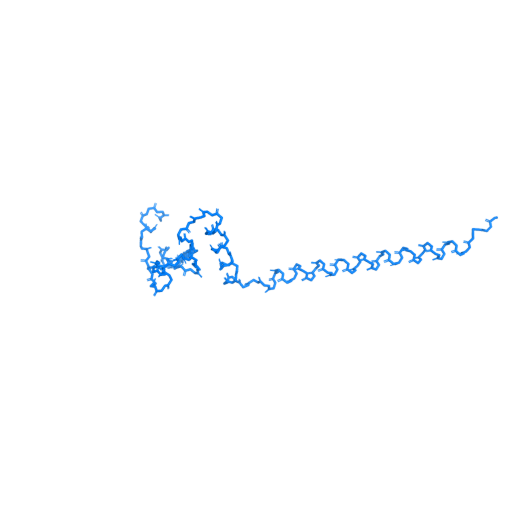-13.307 -13.012 1.00 84.00 86 TRP A N 1
ATOM 687 C CA . TRP A 1 86 ? -9.723 -12.406 -13.905 1.00 84.00 86 TRP A CA 1
ATOM 688 C C . TRP A 1 86 ? -8.230 -12.754 -13.941 1.00 84.00 86 TRP A C 1
ATOM 690 O O . TRP A 1 86 ? -7.636 -13.062 -12.908 1.00 84.00 86 TRP A O 1
ATOM 700 N N . ASP A 1 87 ? -7.610 -12.651 -15.118 1.00 83.12 87 ASP A N 1
ATOM 701 C CA . ASP A 1 87 ? -6.173 -12.898 -15.288 1.00 83.12 87 ASP A CA 1
ATOM 702 C C . ASP A 1 87 ? -5.338 -11.749 -14.711 1.00 83.12 87 ASP A C 1
ATOM 704 O O . ASP A 1 87 ? -5.601 -10.582 -15.005 1.00 83.12 87 ASP A O 1
ATOM 708 N N . SER A 1 88 ? -4.315 -12.063 -13.915 1.00 81.81 88 SER A N 1
ATOM 709 C CA . SER A 1 88 ? -3.429 -11.060 -13.307 1.00 81.81 88 SER A CA 1
ATOM 710 C C . SER A 1 88 ? -2.648 -10.274 -14.365 1.00 81.81 88 SER A C 1
ATOM 712 O O . SER A 1 88 ? -1.992 -10.866 -15.225 1.00 81.81 88 SER A O 1
ATOM 714 N N . ALA A 1 89 ? -2.669 -8.940 -14.272 1.00 74.81 89 ALA A N 1
ATOM 715 C CA . ALA A 1 89 ? -1.829 -8.082 -15.108 1.00 74.81 89 ALA A CA 1
ATOM 716 C C . ALA A 1 89 ? -0.348 -8.140 -14.713 1.00 74.81 89 ALA A C 1
ATOM 718 O O . ALA A 1 89 ? 0.498 -7.807 -15.531 1.00 74.81 89 ALA A O 1
ATOM 719 N N . MET A 1 90 ? -0.014 -8.578 -13.496 1.00 74.81 90 MET A N 1
ATOM 720 C CA . MET A 1 90 ? 1.381 -8.786 -13.085 1.00 74.81 90 MET A CA 1
ATOM 721 C C . MET A 1 90 ? 1.998 -10.069 -13.666 1.00 74.81 90 MET A C 1
ATOM 723 O O . MET A 1 90 ? 3.219 -10.176 -13.757 1.00 74.81 90 MET A O 1
ATOM 727 N N . ALA A 1 91 ? 1.182 -11.048 -14.080 1.00 60.94 91 ALA A N 1
ATOM 728 C CA . ALA A 1 91 ? 1.664 -12.316 -14.643 1.00 60.94 91 ALA A CA 1
ATOM 729 C C . ALA A 1 91 ? 2.245 -12.178 -16.064 1.00 60.94 91 ALA A C 1
ATOM 731 O O . ALA A 1 91 ? 2.961 -13.060 -16.540 1.00 60.94 91 ALA A O 1
ATOM 732 N N . VAL A 1 92 ? 1.955 -11.067 -16.739 1.00 56.03 92 VAL A N 1
ATOM 733 C CA . VAL A 1 92 ? 2.478 -10.719 -18.059 1.00 56.03 92 VAL A CA 1
ATOM 734 C C . VAL A 1 92 ? 3.082 -9.333 -17.904 1.00 56.03 92 VAL A C 1
ATOM 736 O O . VAL A 1 92 ? 2.352 -8.406 -17.588 1.00 56.03 92 VAL A O 1
ATOM 739 N N . LYS A 1 93 ? 4.394 -9.151 -18.092 1.00 51.38 93 LYS A N 1
ATOM 740 C CA . LYS A 1 93 ? 4.981 -7.800 -18.115 1.00 51.38 93 LYS A CA 1
ATOM 741 C C . LYS A 1 93 ? 4.403 -7.036 -19.308 1.00 51.38 93 LYS A C 1
ATOM 743 O O . LYS A 1 93 ? 4.907 -7.143 -20.424 1.00 51.38 93 LYS A O 1
ATOM 748 N N . VAL A 1 94 ? 3.290 -6.342 -19.086 1.00 55.91 94 VAL A N 1
ATOM 749 C CA . VAL A 1 94 ? 2.649 -5.488 -20.080 1.00 55.91 94 VAL A CA 1
ATOM 750 C C . VAL A 1 94 ? 3.435 -4.184 -20.108 1.00 55.91 94 VAL A C 1
ATOM 752 O O . VAL A 1 94 ? 3.274 -3.338 -19.235 1.00 55.91 94 VAL A O 1
ATOM 755 N N . TYR A 1 95 ? 4.307 -4.052 -21.104 1.00 54.66 95 TYR A N 1
ATOM 756 C CA . TYR A 1 95 ? 4.922 -2.779 -21.461 1.00 54.66 95 TYR A CA 1
ATOM 757 C C . TYR A 1 95 ? 3.872 -1.960 -22.212 1.00 54.66 95 TYR A C 1
ATOM 759 O O . TYR A 1 95 ? 3.571 -2.245 -23.373 1.00 54.66 95 TYR A O 1
ATOM 767 N N . ASP A 1 96 ? 3.248 -1.002 -21.529 1.00 53.91 96 ASP A N 1
ATOM 768 C CA . ASP A 1 96 ? 2.254 -0.134 -22.154 1.00 53.91 96 ASP A CA 1
ATOM 769 C C . ASP A 1 96 ? 2.934 1.104 -22.757 1.00 53.91 96 ASP A C 1
ATOM 771 O O . ASP A 1 96 ? 3.341 2.024 -22.049 1.00 53.91 96 ASP A O 1
ATOM 775 N N . HIS A 1 97 ? 3.059 1.133 -24.085 1.00 53.88 97 HIS A N 1
ATOM 776 C CA . HIS A 1 97 ? 3.571 2.290 -24.826 1.00 53.88 97 HIS A CA 1
ATOM 777 C C . HIS A 1 97 ? 2.544 3.435 -24.958 1.00 53.88 97 HIS A C 1
ATOM 779 O O . HIS A 1 97 ? 2.865 4.475 -25.532 1.00 53.88 97 HIS A O 1
ATOM 785 N N . CYS A 1 98 ? 1.316 3.301 -24.436 1.00 55.66 98 CYS A N 1
ATOM 786 C CA . CYS A 1 98 ? 0.257 4.296 -24.650 1.00 55.66 98 CYS A CA 1
ATOM 787 C C . CYS A 1 98 ? 0.446 5.610 -23.872 1.00 55.66 98 CYS A C 1
ATOM 789 O O . CYS A 1 98 ? -0.206 6.600 -24.201 1.00 55.66 98 CYS A O 1
ATOM 791 N N . PHE A 1 99 ? 1.325 5.666 -22.865 1.00 51.06 99 PHE A N 1
ATOM 792 C CA . PHE A 1 99 ? 1.559 6.894 -22.088 1.00 51.06 99 PHE A CA 1
ATOM 793 C C . PHE A 1 99 ? 2.594 7.851 -22.712 1.00 51.06 99 PHE A C 1
ATOM 795 O O . PHE A 1 99 ? 2.551 9.050 -22.432 1.00 51.06 99 PHE A O 1
ATOM 802 N N . GLY A 1 100 ? 3.491 7.359 -23.576 1.00 48.59 100 GLY A N 1
ATOM 803 C CA . GLY A 1 100 ? 4.637 8.126 -24.085 1.00 48.59 100 GLY A CA 1
ATOM 804 C C . GLY A 1 100 ? 4.322 9.155 -25.178 1.00 48.59 100 GLY A C 1
ATOM 805 O O . GLY A 1 100 ? 5.073 10.111 -25.337 1.00 48.59 100 GLY A O 1
ATOM 806 N N . GLU A 1 101 ? 3.219 9.013 -25.920 1.00 52.38 101 GLU A N 1
ATOM 807 C CA . GLU A 1 101 ? 2.942 9.889 -27.076 1.00 52.38 101 GLU A CA 1
ATOM 808 C C . GLU A 1 101 ? 2.141 11.162 -26.745 1.00 52.38 101 GLU A C 1
ATOM 810 O O . GLU A 1 101 ? 2.131 12.093 -27.548 1.00 52.38 101 GLU A O 1
ATOM 815 N N . GLN A 1 102 ? 1.468 11.240 -25.589 1.00 47.25 102 GLN A N 1
ATOM 816 C CA . GLN A 1 102 ? 0.593 12.383 -25.256 1.00 47.25 102 GLN A CA 1
ATOM 817 C C . GLN A 1 102 ? 1.116 13.302 -24.143 1.00 47.25 102 GLN A C 1
ATOM 819 O O . GLN A 1 102 ? 0.575 14.394 -23.971 1.00 47.25 102 GLN A O 1
ATOM 824 N N . PHE A 1 103 ? 2.151 12.898 -23.400 1.00 50.88 103 PHE A N 1
ATOM 825 C CA . PHE A 1 103 ? 2.618 13.635 -22.215 1.00 50.88 103 PHE A CA 1
ATOM 826 C C . PHE A 1 103 ? 4.144 13.827 -22.128 1.00 50.88 103 PHE A C 1
ATOM 828 O O . PHE A 1 103 ? 4.612 14.370 -21.124 1.00 50.88 103 PHE A O 1
ATOM 835 N N . ALA A 1 104 ? 4.901 13.410 -23.152 1.00 47.81 104 ALA A N 1
ATOM 836 C CA . ALA A 1 104 ? 6.331 13.702 -23.303 1.00 47.81 104 ALA A CA 1
ATOM 837 C C . ALA A 1 104 ? 6.572 14.940 -24.180 1.00 47.81 104 ALA A C 1
ATOM 839 O O . ALA A 1 104 ? 5.848 15.108 -25.188 1.00 47.81 104 ALA A O 1
#

pLDDT: mean 79.27, std 15.32, range [46.34, 96.88]